Protein AF-A0A9D9U1Z5-F1 (afdb_monomer)

Foldseek 3Di:
DDDDDDDDDDDPAWDWDKDFAADPVGGRQWIKIWTDGDQQKIKIWTAGLPPQAQVQLVRDPRSAHTKIWMFGDDPPDTFKIWIKHFDFPVVVVCVVPVPHPCPVVCVVQCVVFPWAFDDPVLVVNLVVCVVPDPDPSSPSVRSVRGGTITTDDMDGPPPPPPPPPPDPDDD

pLDDT: mean 71.83, std 17.92, range [25.33, 91.88]

Structure (mmCIF, N/CA/C/O backbone):
data_AF-A0A9D9U1Z5-F1
#
_entry.id   AF-A0A9D9U1Z5-F1
#
loop_
_atom_site.group_PDB
_atom_site.id
_atom_site.type_symbol
_atom_site.label_atom_id
_atom_site.label_alt_id
_atom_site.label_comp_id
_atom_site.label_asym_id
_atom_site.label_entity_id
_atom_site.label_seq_id
_atom_site.pdbx_PDB_ins_code
_atom_site.Cartn_x
_atom_site.Cartn_y
_atom_site.Cartn_z
_atom_site.occupancy
_atom_site.B_iso_or_equiv
_atom_site.auth_seq_id
_atom_site.auth_comp_id
_atom_site.auth_asym_id
_atom_site.auth_atom_id
_atom_site.pdbx_PDB_model_num
ATOM 1 N N . MET A 1 1 ? 4.363 21.600 21.032 1.00 29.45 1 MET A N 1
ATOM 2 C CA . MET A 1 1 ? 4.420 21.277 19.588 1.00 29.45 1 MET A CA 1
ATOM 3 C C . MET A 1 1 ? 3.161 21.831 18.944 1.00 29.45 1 MET A C 1
ATOM 5 O O . MET A 1 1 ? 2.083 21.561 19.455 1.00 29.45 1 MET A O 1
ATOM 9 N N . ASN A 1 2 ? 3.307 22.670 17.915 1.00 25.33 2 ASN A N 1
ATOM 10 C CA . ASN A 1 2 ? 2.216 23.447 17.317 1.00 25.33 2 ASN A CA 1
ATOM 11 C C . ASN A 1 2 ? 1.583 22.677 16.152 1.00 25.33 2 ASN A C 1
ATOM 13 O O . ASN A 1 2 ? 2.286 22.266 15.231 1.00 25.33 2 ASN A O 1
ATOM 17 N N . TYR A 1 3 ? 0.266 22.487 16.203 1.00 25.64 3 TYR A N 1
ATOM 18 C CA . TYR A 1 3 ? -0.505 21.760 15.195 1.00 25.64 3 TYR A CA 1
ATOM 19 C C . TYR A 1 3 ? -0.909 22.696 14.050 1.00 25.64 3 TYR A C 1
ATOM 21 O O . TYR A 1 3 ? -1.386 23.804 14.291 1.00 25.64 3 TYR A O 1
ATOM 29 N N . THR A 1 4 ? -0.716 22.262 12.803 1.00 28.77 4 THR A N 1
ATOM 30 C CA . THR A 1 4 ? -1.079 23.028 11.600 1.00 28.77 4 THR A CA 1
ATOM 31 C C . THR A 1 4 ? -2.462 22.615 11.087 1.00 28.77 4 THR A C 1
ATOM 33 O O . THR A 1 4 ? -2.799 21.434 11.023 1.00 28.77 4 THR A O 1
ATOM 36 N N . THR A 1 5 ? -3.266 23.618 10.746 1.00 33.38 5 THR A N 1
ATOM 37 C CA . THR A 1 5 ? -4.706 23.570 10.464 1.00 33.38 5 THR A CA 1
ATOM 38 C C . THR A 1 5 ? -5.075 22.707 9.252 1.00 33.38 5 THR A C 1
ATOM 40 O O . THR A 1 5 ? -4.607 22.948 8.140 1.00 33.38 5 THR A O 1
ATOM 43 N N . THR A 1 6 ? -5.988 21.748 9.433 1.00 35.34 6 THR A N 1
ATOM 44 C CA . THR A 1 6 ? -6.604 20.973 8.341 1.00 35.34 6 THR A CA 1
ATOM 45 C C . THR A 1 6 ? -7.893 21.661 7.877 1.00 35.34 6 THR A C 1
ATOM 47 O O . THR A 1 6 ? -8.809 21.853 8.675 1.00 35.34 6 THR A O 1
ATOM 50 N N . ARG A 1 7 ? -8.004 22.024 6.589 1.00 35.75 7 ARG A N 1
ATOM 51 C CA . ARG A 1 7 ? -9.293 22.420 5.989 1.00 35.75 7 ARG A CA 1
ATOM 52 C C . ARG A 1 7 ? -10.152 21.166 5.820 1.00 35.75 7 ARG A C 1
ATOM 54 O O . ARG A 1 7 ? -9.807 20.292 5.035 1.00 35.75 7 ARG A O 1
ATOM 61 N N . VAL A 1 8 ? -11.252 21.088 6.567 1.00 33.47 8 VAL A N 1
ATOM 62 C CA . VAL A 1 8 ? -12.249 20.014 6.466 1.00 33.47 8 VAL A CA 1
ATOM 63 C C . VAL A 1 8 ? -13.421 20.531 5.635 1.00 33.47 8 VAL A C 1
ATOM 65 O O . VAL A 1 8 ? -14.210 21.344 6.110 1.00 33.47 8 VAL A O 1
ATOM 68 N N . THR A 1 9 ? -13.536 20.079 4.390 1.00 32.88 9 THR A N 1
ATOM 69 C CA . THR A 1 9 ? -14.766 20.213 3.599 1.00 32.88 9 THR A CA 1
ATOM 70 C C . THR A 1 9 ? -15.699 19.062 3.963 1.00 32.88 9 THR A C 1
ATOM 72 O O . THR A 1 9 ? -15.341 17.899 3.794 1.00 32.88 9 THR A O 1
ATOM 75 N N . LYS A 1 10 ? -16.871 19.390 4.520 1.00 37.53 10 LYS A N 1
ATOM 76 C CA . LYS A 1 10 ? -17.914 18.430 4.898 1.00 37.53 10 LYS A CA 1
ATOM 77 C C . LYS A 1 10 ? -18.653 17.915 3.660 1.00 37.53 10 LYS A C 1
ATOM 79 O O . LYS A 1 10 ? -19.442 18.644 3.070 1.00 37.53 10 LYS A O 1
ATOM 84 N N . THR A 1 11 ? -18.462 16.638 3.371 1.00 37.84 11 THR A N 1
ATOM 85 C CA . THR A 1 11 ? -19.492 15.721 2.869 1.00 37.84 11 THR A CA 1
ATOM 86 C C . THR A 1 11 ? -19.390 14.483 3.746 1.00 37.84 11 THR A C 1
ATOM 88 O O . THR A 1 11 ? -18.278 14.042 4.037 1.00 37.84 11 THR A O 1
ATOM 91 N N . ASP A 1 12 ? -20.515 13.992 4.257 1.00 47.84 12 ASP A N 1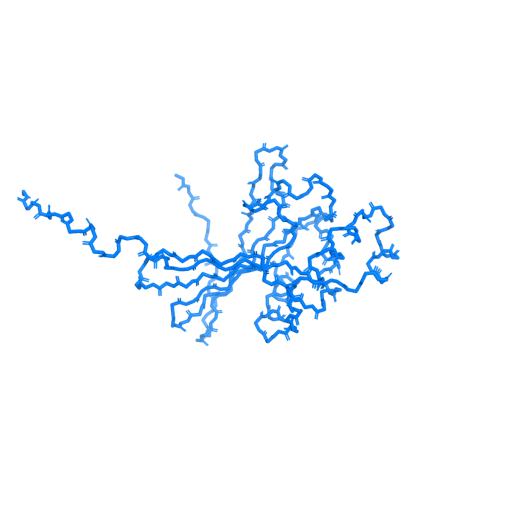
ATOM 92 C CA . ASP A 1 12 ? -20.523 12.791 5.087 1.00 47.84 12 ASP A CA 1
ATOM 93 C C . ASP A 1 12 ? -19.870 11.620 4.336 1.00 47.84 12 ASP A C 1
ATOM 95 O O . ASP A 1 12 ? -20.186 11.383 3.172 1.00 47.84 12 ASP A O 1
ATOM 99 N N . LEU A 1 13 ? -19.007 10.894 5.061 1.00 47.91 13 LEU A N 1
ATOM 100 C CA . LEU A 1 13 ? -18.233 9.698 4.690 1.00 47.91 13 LEU A CA 1
ATOM 101 C C . LEU A 1 13 ? -16.857 9.970 4.047 1.00 47.91 13 LEU A C 1
ATOM 103 O O . LEU A 1 13 ? -16.744 10.499 2.951 1.00 47.91 13 LEU A O 1
ATOM 107 N N . GLU A 1 14 ? -15.819 9.509 4.761 1.00 61.22 14 GLU A N 1
ATOM 108 C CA . GLU A 1 14 ? -14.399 9.423 4.373 1.00 61.22 14 GLU A CA 1
ATOM 109 C C . GLU A 1 14 ? -13.591 10.724 4.524 1.00 61.22 14 GLU A C 1
ATOM 111 O O . GLU A 1 14 ? -13.342 11.480 3.585 1.00 61.22 14 GLU A O 1
ATOM 116 N N . LYS A 1 15 ? -13.104 10.972 5.750 1.00 70.81 15 LYS A N 1
ATOM 117 C CA . LYS A 1 15 ? -12.094 12.011 5.979 1.00 70.81 15 LYS A CA 1
ATOM 118 C C . LYS A 1 15 ? -10.767 11.523 5.405 1.00 70.81 15 LYS A C 1
ATOM 120 O O . LYS A 1 15 ? -10.130 10.635 5.970 1.00 70.81 15 LYS A O 1
ATOM 125 N N . ILE A 1 16 ? -10.359 12.125 4.293 1.00 76.81 16 ILE A N 1
ATOM 126 C CA . ILE A 1 16 ? -9.039 11.912 3.709 1.00 76.81 16 ILE A CA 1
ATOM 127 C C . ILE A 1 16 ? -8.045 12.889 4.345 1.00 76.81 16 ILE A C 1
ATOM 129 O O . ILE A 1 16 ? -8.279 14.099 4.357 1.00 76.81 16 ILE A O 1
ATOM 133 N N . SER A 1 17 ? -6.918 12.390 4.852 1.00 82.12 17 SER A N 1
ATOM 134 C CA . SER A 1 17 ? -5.810 13.236 5.310 1.00 82.12 17 SER A CA 1
ATOM 135 C C . SER A 1 17 ? -4.479 12.810 4.698 1.00 82.12 17 SER A C 1
ATOM 137 O O . SER A 1 17 ? -4.226 11.621 4.518 1.00 82.12 17 SER A O 1
ATOM 139 N N . ILE A 1 18 ? -3.633 13.791 4.368 1.00 80.38 18 ILE A N 1
ATOM 140 C CA . ILE A 1 18 ? -2.238 13.566 3.974 1.00 80.38 18 ILE A CA 1
ATOM 141 C C . ILE A 1 18 ? -1.340 13.979 5.127 1.00 80.38 18 ILE A C 1
ATOM 143 O O . ILE A 1 18 ? -1.457 15.083 5.658 1.00 80.38 18 ILE A O 1
ATOM 147 N N . GLN A 1 19 ? -0.434 13.084 5.495 1.00 82.38 19 GLN A N 1
ATOM 148 C CA . GLN A 1 19 ? 0.538 13.282 6.556 1.00 82.38 19 GLN A CA 1
ATOM 149 C C . GLN A 1 19 ? 1.929 12.997 6.001 1.00 82.38 19 GLN A C 1
ATOM 151 O O . GLN A 1 19 ? 2.169 11.935 5.436 1.00 82.38 19 GLN A O 1
ATOM 156 N N . ASN A 1 20 ? 2.868 13.919 6.180 1.00 77.56 20 ASN A N 1
ATOM 157 C CA . ASN A 1 20 ? 4.268 13.622 5.901 1.00 77.56 20 ASN A CA 1
ATOM 158 C C . ASN A 1 20 ? 4.800 12.686 6.985 1.00 77.56 20 ASN A C 1
ATOM 160 O O . ASN A 1 20 ? 4.584 12.942 8.171 1.00 77.56 20 ASN A O 1
ATOM 164 N N . PHE A 1 21 ? 5.541 11.652 6.594 1.00 76.19 21 PHE A N 1
ATOM 165 C CA . PHE A 1 21 ? 6.350 10.900 7.547 1.00 76.19 21 PHE A CA 1
ATOM 166 C C . PHE A 1 21 ? 7.835 11.190 7.335 1.00 76.19 21 PHE A C 1
ATOM 168 O O . PHE A 1 21 ? 8.301 11.515 6.234 1.00 76.19 21 PHE A O 1
ATOM 175 N N . TYR A 1 22 ? 8.565 11.143 8.444 1.00 68.69 22 TYR A N 1
ATOM 176 C CA . TYR A 1 22 ? 9.950 11.574 8.534 1.00 68.69 22 TYR A CA 1
ATOM 177 C C . TYR A 1 22 ? 10.810 10.405 8.992 1.00 68.69 22 TYR A C 1
ATOM 179 O O . TYR A 1 22 ? 10.443 9.687 9.918 1.00 68.69 22 TYR A O 1
ATOM 187 N N . SER A 1 23 ? 11.960 10.243 8.346 1.00 62.31 23 SER A N 1
ATOM 188 C CA . SER A 1 23 ? 13.001 9.324 8.784 1.00 62.31 23 SER A CA 1
ATOM 189 C C . SER A 1 23 ? 14.163 10.149 9.340 1.00 62.31 23 SER A C 1
ATOM 191 O O . SER A 1 23 ? 14.542 11.149 8.717 1.00 62.31 23 SER A O 1
ATOM 193 N N . PRO A 1 24 ? 14.766 9.742 10.473 1.00 56.75 24 PRO A N 1
ATOM 194 C CA . PRO A 1 24 ? 15.924 10.425 11.047 1.00 56.75 24 PRO A CA 1
ATOM 195 C C . PRO A 1 24 ? 17.091 10.592 10.064 1.00 56.75 24 PRO A C 1
ATOM 197 O O . PRO A 1 24 ? 17.863 11.534 10.189 1.00 56.75 24 PRO A O 1
ATOM 200 N N . CYS A 1 25 ? 17.211 9.701 9.072 1.00 57.12 25 CYS A N 1
ATOM 201 C CA . CYS A 1 25 ? 18.346 9.662 8.149 1.00 57.12 25 CYS A CA 1
ATOM 202 C C . CYS A 1 25 ? 18.322 10.729 7.053 1.00 57.12 25 CYS A C 1
ATOM 204 O O . CYS A 1 25 ? 19.334 11.016 6.421 1.00 57.12 25 CYS A O 1
ATOM 206 N N . CYS A 1 26 ? 17.134 11.235 6.748 1.00 61.72 26 CYS A N 1
ATOM 207 C CA . CYS A 1 26 ? 16.840 11.719 5.404 1.00 61.72 26 CYS A CA 1
ATOM 208 C C . CYS A 1 26 ? 15.674 12.724 5.381 1.00 61.72 26 CYS A C 1
ATOM 210 O O . CYS A 1 26 ? 15.254 13.161 4.310 1.00 61.72 26 CYS A O 1
ATOM 212 N N . GLY A 1 27 ? 15.157 13.116 6.553 1.00 68.75 27 GLY A N 1
ATOM 213 C CA . GLY A 1 27 ? 14.077 14.088 6.682 1.00 68.75 27 GLY A CA 1
ATOM 214 C C . GLY A 1 27 ? 12.740 13.538 6.184 1.00 68.75 27 GLY A C 1
ATOM 215 O O . GLY A 1 27 ? 12.389 12.387 6.451 1.00 68.75 27 GLY A O 1
ATOM 216 N N . SER A 1 28 ? 11.959 14.367 5.487 1.00 70.88 28 SER A N 1
ATOM 217 C CA . SER A 1 28 ? 10.662 13.952 4.936 1.00 70.88 28 SER A CA 1
ATOM 218 C C . SER A 1 28 ? 10.865 12.934 3.812 1.00 70.88 28 SER A C 1
ATOM 220 O O . SER A 1 28 ? 11.178 13.297 2.675 1.00 70.88 28 SER A O 1
ATOM 222 N N . CYS A 1 29 ? 10.656 11.661 4.128 1.00 73.38 29 CYS A N 1
ATOM 223 C CA . CYS A 1 29 ? 10.948 10.532 3.245 1.00 73.38 29 CYS A CA 1
ATOM 224 C C . CYS A 1 29 ? 9.719 10.041 2.473 1.00 73.38 29 CYS A C 1
ATOM 226 O O . CYS A 1 29 ? 9.868 9.364 1.460 1.00 73.38 29 CYS A O 1
ATOM 228 N N . GLY A 1 30 ? 8.515 10.441 2.878 1.00 80.00 30 GLY A N 1
ATOM 229 C CA . GLY A 1 30 ? 7.303 10.035 2.188 1.00 80.00 30 GLY A CA 1
ATOM 230 C C . GLY A 1 30 ? 6.044 10.724 2.687 1.00 80.00 30 GLY A C 1
ATOM 231 O O . GLY A 1 30 ? 6.086 11.615 3.540 1.00 80.00 30 GLY A O 1
ATOM 232 N N . GLU A 1 31 ? 4.925 10.288 2.128 1.00 83.75 31 GLU A N 1
ATOM 233 C CA . GLU A 1 31 ? 3.585 10.767 2.439 1.00 83.75 31 GLU A CA 1
ATOM 234 C C . GLU A 1 31 ? 2.702 9.587 2.836 1.00 83.75 31 GLU A C 1
ATOM 236 O O . GLU A 1 31 ? 2.819 8.485 2.316 1.00 83.75 31 GLU A O 1
ATOM 241 N N . ARG A 1 32 ? 1.798 9.809 3.776 1.00 86.06 32 ARG A N 1
ATOM 242 C CA . ARG A 1 32 ? 0.784 8.856 4.200 1.00 86.06 32 ARG A CA 1
ATOM 243 C C . ARG A 1 32 ? -0.568 9.459 3.871 1.00 86.06 32 ARG A C 1
ATOM 245 O O . ARG A 1 32 ? -0.927 10.488 4.438 1.00 86.06 32 ARG A O 1
ATOM 252 N N . ILE A 1 33 ? -1.306 8.816 2.976 1.00 86.94 33 ILE A N 1
ATOM 253 C CA . ILE A 1 33 ? -2.711 9.127 2.715 1.00 86.94 33 ILE A CA 1
ATOM 254 C C . ILE A 1 33 ? -3.562 8.221 3.604 1.00 86.94 33 ILE A C 1
ATOM 256 O O . ILE A 1 33 ? -3.327 7.015 3.675 1.00 86.94 33 ILE A O 1
ATOM 260 N N . VAL A 1 34 ? -4.504 8.805 4.332 1.00 88.38 34 VAL A N 1
ATOM 261 C CA . VAL A 1 34 ? -5.334 8.127 5.331 1.00 88.38 34 VAL A CA 1
ATOM 262 C C . VAL A 1 34 ? -6.794 8.361 4.997 1.00 88.38 34 VAL A C 1
ATOM 264 O O . VAL A 1 34 ? -7.164 9.499 4.725 1.00 88.38 34 VAL A O 1
ATOM 267 N N . ILE A 1 35 ? -7.603 7.308 5.062 1.00 86.69 35 ILE A N 1
ATOM 268 C CA . ILE A 1 35 ? -9.062 7.357 5.035 1.00 86.69 35 ILE A CA 1
ATOM 269 C C . ILE A 1 35 ? -9.577 6.825 6.368 1.00 86.69 35 ILE A C 1
ATOM 271 O O . ILE A 1 35 ? -9.401 5.645 6.691 1.00 86.69 35 ILE A O 1
ATOM 275 N N . ASP A 1 36 ? -10.244 7.699 7.115 1.00 80.88 36 ASP A N 1
ATOM 276 C CA . ASP A 1 36 ? -10.988 7.318 8.311 1.00 80.88 36 ASP A CA 1
ATOM 277 C C . ASP A 1 36 ? -12.377 6.815 7.899 1.00 80.88 36 ASP A C 1
ATOM 279 O O . ASP A 1 36 ? -13.183 7.584 7.362 1.00 80.88 36 ASP A O 1
ATOM 283 N N . GLN A 1 37 ? -12.683 5.539 8.158 1.00 73.94 37 GLN A N 1
ATOM 284 C CA . GLN A 1 37 ? -14.038 5.016 7.998 1.00 73.94 37 GLN A CA 1
ATOM 285 C C . GLN A 1 37 ? -14.775 4.958 9.340 1.00 73.94 37 GLN A C 1
ATOM 287 O O . GLN A 1 37 ? -14.260 4.520 10.372 1.00 73.94 37 GLN A O 1
ATOM 292 N N . LEU A 1 38 ? -16.048 5.353 9.305 1.00 61.91 38 LEU A N 1
ATOM 293 C CA . LEU A 1 38 ? -17.004 5.056 10.368 1.00 61.91 38 LEU A CA 1
ATOM 294 C C . LEU A 1 38 ? -17.192 3.528 10.412 1.00 61.91 38 LEU A C 1
ATOM 296 O O . LEU A 1 38 ? -17.352 2.924 9.354 1.00 61.91 38 LEU A O 1
ATOM 300 N N . LYS A 1 39 ? -17.194 2.932 11.618 1.00 70.38 39 LYS A N 1
ATOM 301 C CA . LYS A 1 39 ? -17.098 1.480 11.957 1.00 70.38 39 LYS A CA 1
ATOM 302 C C . LYS A 1 39 ? -15.719 1.000 12.448 1.00 70.38 39 LYS A C 1
ATOM 304 O O . LYS A 1 39 ? -15.430 -0.191 12.391 1.00 70.38 39 LYS A O 1
ATOM 309 N N . GLY A 1 40 ? -14.885 1.900 12.971 1.00 82.19 40 GLY A N 1
ATOM 310 C CA . GLY A 1 40 ? -13.670 1.507 13.694 1.00 82.19 40 GLY A CA 1
ATOM 311 C C . GLY A 1 40 ? -12.574 0.940 12.793 1.00 82.19 40 GLY A C 1
ATOM 312 O O . GLY A 1 40 ? -11.792 0.110 13.240 1.00 82.19 40 GLY A O 1
ATOM 313 N N . LYS A 1 41 ? -12.509 1.356 11.524 1.00 87.25 41 LYS A N 1
ATOM 314 C CA . LYS A 1 41 ? -11.398 1.014 10.630 1.00 87.25 41 LYS A CA 1
ATOM 315 C C . LYS A 1 41 ? -10.786 2.269 10.032 1.00 87.25 41 LYS A C 1
ATOM 317 O O . LYS A 1 41 ? -11.495 3.187 9.632 1.00 87.25 41 LYS A O 1
ATOM 322 N N . GLN A 1 42 ? -9.467 2.274 9.932 1.00 90.50 42 GLN A N 1
ATOM 323 C CA . GLN A 1 42 ? -8.702 3.298 9.236 1.00 90.50 42 GLN A CA 1
ATOM 324 C C . GLN A 1 42 ? -7.831 2.610 8.192 1.00 90.50 42 GLN A C 1
ATOM 326 O O . GLN A 1 42 ? -7.102 1.663 8.498 1.00 90.50 42 GLN A O 1
ATOM 331 N N . TYR A 1 43 ? -7.891 3.111 6.967 1.00 91.38 43 TYR A N 1
ATOM 332 C CA . TYR A 1 43 ? -7.081 2.634 5.857 1.00 91.38 43 TYR A CA 1
ATOM 333 C C . TYR A 1 43 ? -6.027 3.681 5.551 1.00 91.38 43 TYR A C 1
ATOM 335 O O . TYR A 1 43 ? -6.308 4.877 5.550 1.00 91.38 43 TYR A O 1
ATOM 343 N N . SER A 1 44 ? -4.800 3.255 5.289 1.00 90.88 44 SER A N 1
ATOM 344 C CA . SER A 1 44 ? -3.761 4.178 4.862 1.00 90.88 44 SER A CA 1
ATOM 345 C C . SER A 1 44 ? -2.830 3.562 3.839 1.00 90.88 44 SER A C 1
ATOM 347 O O . SER A 1 44 ? -2.536 2.372 3.894 1.00 90.88 44 SER A O 1
ATOM 349 N N . LEU A 1 45 ? -2.354 4.395 2.922 1.00 90.12 45 LEU A N 1
ATOM 350 C CA . LEU A 1 45 ? -1.285 4.064 1.995 1.00 90.12 45 LEU A CA 1
ATOM 351 C C . LEU A 1 45 ? -0.089 4.946 2.361 1.00 90.12 45 LEU A C 1
ATOM 353 O O . LEU A 1 45 ? -0.146 6.173 2.269 1.00 90.12 45 LEU A O 1
ATOM 357 N N . LEU A 1 46 ? 0.969 4.314 2.859 1.00 86.50 46 LEU A N 1
ATOM 358 C CA . LEU A 1 46 ? 2.254 4.951 3.100 1.00 86.50 46 LEU A CA 1
ATOM 359 C C . LEU A 1 46 ? 3.042 4.876 1.801 1.00 86.50 46 LEU A C 1
ATOM 361 O O . LEU A 1 46 ? 3.250 3.794 1.263 1.00 86.50 46 LEU A O 1
ATOM 365 N N . ILE A 1 47 ? 3.466 6.026 1.307 1.00 83.12 47 ILE A N 1
ATOM 366 C CA . ILE A 1 47 ? 4.092 6.213 0.007 1.00 83.12 47 ILE A CA 1
ATOM 367 C C . ILE A 1 47 ? 5.486 6.743 0.256 1.00 83.12 47 ILE A C 1
ATOM 369 O O . ILE A 1 47 ? 5.659 7.806 0.854 1.00 83.12 47 ILE A O 1
ATOM 373 N N . ASN A 1 48 ? 6.486 6.011 -0.212 1.00 78.19 48 ASN A N 1
ATOM 374 C CA . ASN A 1 48 ? 7.849 6.507 -0.178 1.00 78.19 48 ASN A CA 1
ATOM 375 C C . ASN A 1 48 ? 8.081 7.456 -1.360 1.00 78.19 48 ASN A C 1
ATOM 377 O O . ASN A 1 48 ? 7.738 7.133 -2.497 1.00 78.19 48 ASN A O 1
ATOM 381 N N . CYS A 1 49 ? 8.651 8.633 -1.095 1.00 72.50 49 CYS A N 1
ATOM 382 C CA . CYS A 1 49 ? 8.949 9.599 -2.152 1.00 72.50 49 CYS A CA 1
ATOM 383 C C . CYS A 1 49 ? 10.200 9.256 -2.949 1.00 72.50 49 CYS A C 1
ATOM 385 O O . CYS A 1 49 ? 10.350 9.730 -4.076 1.00 72.50 49 CYS A O 1
ATOM 387 N N . LYS A 1 50 ? 11.083 8.429 -2.386 1.00 69.06 50 LYS A N 1
ATOM 388 C CA . LYS A 1 50 ? 12.114 7.765 -3.169 1.00 69.06 50 LYS A CA 1
ATOM 389 C C . LYS A 1 50 ? 11.501 6.510 -3.754 1.00 69.06 50 LYS A C 1
ATOM 391 O O . LYS A 1 50 ? 10.852 5.736 -3.050 1.00 69.06 50 LYS A O 1
ATOM 396 N N . VAL A 1 51 ? 11.697 6.345 -5.055 1.00 62.53 51 VAL A N 1
ATOM 397 C CA . VAL A 1 51 ? 11.292 5.148 -5.773 1.00 62.53 51 VAL A CA 1
ATOM 398 C C . VAL A 1 51 ? 12.007 3.975 -5.126 1.00 62.53 51 VAL A C 1
ATOM 400 O O . VAL A 1 51 ? 13.198 3.822 -5.335 1.00 62.53 51 VAL A O 1
ATOM 403 N N . GLU A 1 52 ? 11.273 3.226 -4.307 1.00 64.88 52 GLU A N 1
ATOM 404 C CA . GLU A 1 52 ? 11.420 1.804 -4.029 1.00 64.88 52 GLU A CA 1
ATOM 405 C C . GLU A 1 52 ? 12.835 1.210 -4.314 1.00 64.88 52 GLU A C 1
ATOM 407 O O . GLU A 1 52 ? 12.966 0.225 -5.033 1.00 64.88 52 GLU A O 1
ATOM 412 N N . ASP A 1 53 ? 13.893 1.774 -3.729 1.00 62.75 53 ASP A N 1
ATOM 413 C CA . ASP A 1 53 ? 15.272 1.267 -3.735 1.00 62.75 53 ASP A CA 1
ATOM 414 C C . ASP A 1 53 ? 15.608 0.629 -2.373 1.00 62.75 53 ASP A C 1
ATOM 416 O O . ASP A 1 53 ? 14.803 0.689 -1.436 1.00 62.75 53 ASP A O 1
ATOM 420 N N . GLU A 1 54 ? 16.768 -0.019 -2.246 1.00 61.81 54 GLU A N 1
ATOM 421 C CA . GLU A 1 54 ? 17.171 -0.709 -1.011 1.00 61.81 54 GLU A CA 1
ATOM 422 C C . GLU A 1 54 ? 17.163 0.230 0.209 1.00 61.81 54 GLU A C 1
ATOM 424 O O . GLU A 1 54 ? 16.650 -0.126 1.271 1.00 61.81 54 GLU A O 1
ATOM 429 N N . TYR A 1 55 ? 17.619 1.471 0.042 1.00 63.34 55 TYR A N 1
ATOM 430 C CA . TYR A 1 55 ? 17.675 2.471 1.111 1.00 63.34 55 TYR A CA 1
ATOM 431 C C . TYR A 1 55 ? 16.297 3.028 1.487 1.00 63.34 55 TYR A C 1
ATOM 433 O O . TYR A 1 55 ? 16.052 3.373 2.645 1.00 63.34 55 TYR A O 1
ATOM 441 N N . SER A 1 56 ? 15.371 3.096 0.532 1.00 64.19 56 SER A N 1
ATOM 442 C CA . SER A 1 56 ? 14.005 3.573 0.732 1.00 64.19 56 SER A CA 1
ATOM 443 C C . SER A 1 56 ? 13.224 2.653 1.668 1.00 64.19 56 SER A C 1
ATOM 445 O O . SER A 1 56 ? 12.390 3.125 2.442 1.00 64.19 56 SER A O 1
ATOM 447 N N . THR A 1 57 ? 13.531 1.352 1.667 1.00 66.38 57 THR A N 1
ATOM 448 C CA . THR A 1 57 ? 12.863 0.378 2.534 1.00 66.38 57 THR A CA 1
ATOM 449 C C . THR A 1 57 ? 13.001 0.762 4.002 1.00 66.38 57 THR A C 1
ATOM 451 O O . THR A 1 57 ? 12.025 0.716 4.736 1.00 66.38 57 THR A O 1
ATOM 454 N N . LEU A 1 58 ? 14.156 1.291 4.410 1.00 67.81 58 LEU A N 1
ATOM 455 C CA . LEU A 1 58 ? 14.452 1.681 5.790 1.00 67.81 58 LEU A CA 1
ATOM 456 C C . LEU A 1 58 ? 13.572 2.816 6.334 1.00 67.81 58 LEU A C 1
ATOM 458 O O . LEU A 1 58 ? 13.595 3.084 7.532 1.00 67.81 58 LEU A O 1
ATOM 462 N N . CYS A 1 59 ? 12.816 3.496 5.473 1.00 67.38 59 CYS A N 1
ATOM 463 C CA . CYS A 1 59 ? 12.033 4.665 5.850 1.00 67.38 59 CYS A CA 1
ATOM 464 C C . CYS A 1 59 ? 10.624 4.338 6.368 1.00 67.38 59 CYS A C 1
ATOM 466 O O . CYS A 1 59 ? 9.936 5.258 6.807 1.00 67.38 59 CYS A O 1
ATOM 468 N N . THR A 1 60 ? 10.172 3.078 6.329 1.00 66.31 60 THR A N 1
ATOM 469 C CA . THR A 1 60 ? 8.839 2.694 6.831 1.00 66.31 60 THR A CA 1
ATOM 470 C C . THR A 1 60 ? 8.912 1.752 8.040 1.00 66.31 60 THR A C 1
ATOM 472 O O . THR A 1 60 ? 9.911 1.046 8.208 1.00 66.31 60 THR A O 1
ATOM 475 N N . PRO A 1 61 ? 7.855 1.691 8.882 1.00 61.31 61 PRO A N 1
ATOM 476 C CA . PRO A 1 61 ? 7.846 0.905 10.124 1.00 61.31 61 PRO A CA 1
ATOM 477 C C . PRO A 1 61 ? 8.205 -0.581 9.970 1.00 61.31 61 PRO A C 1
ATOM 479 O O . PRO A 1 61 ? 8.732 -1.182 10.898 1.00 61.31 61 PRO A O 1
ATOM 482 N N . MET A 1 62 ? 7.957 -1.166 8.794 1.00 68.88 62 MET A N 1
ATOM 483 C CA . MET A 1 62 ? 8.196 -2.586 8.508 1.00 68.88 62 MET A CA 1
ATOM 484 C C . MET A 1 62 ? 9.394 -2.834 7.588 1.00 68.88 62 MET A C 1
ATOM 486 O O . MET A 1 62 ? 9.577 -3.945 7.097 1.00 68.88 62 MET A O 1
ATOM 490 N N . ARG A 1 63 ? 10.201 -1.803 7.327 1.00 68.88 63 ARG A N 1
ATOM 491 C CA . ARG A 1 63 ? 11.222 -1.820 6.278 1.00 68.88 63 ARG A CA 1
ATOM 492 C C . ARG A 1 63 ? 10.674 -2.251 4.910 1.00 68.88 63 ARG A C 1
ATOM 494 O O . ARG A 1 63 ? 11.328 -2.955 4.147 1.00 68.88 63 ARG A O 1
ATOM 501 N N . LEU A 1 64 ? 9.432 -1.880 4.621 1.00 68.44 64 LEU A N 1
ATOM 502 C CA . LEU A 1 64 ? 8.797 -2.099 3.325 1.00 68.44 64 LEU A CA 1
ATOM 503 C C . LEU A 1 64 ? 8.864 -0.794 2.527 1.00 68.44 64 LEU A C 1
ATOM 505 O O . LEU A 1 64 ? 9.109 0.273 3.084 1.00 68.44 64 LEU A O 1
ATOM 509 N N . GLY A 1 65 ? 8.714 -0.854 1.209 1.00 76.31 65 GLY A N 1
ATOM 510 C CA . GLY A 1 65 ? 8.602 0.372 0.418 1.00 76.31 65 GLY A CA 1
ATOM 511 C C . GLY A 1 65 ? 7.267 1.080 0.669 1.00 76.31 65 GLY A C 1
ATOM 512 O O . GLY A 1 65 ? 6.812 1.224 1.802 1.00 76.31 65 GLY A O 1
ATOM 513 N N . THR A 1 66 ? 6.607 1.491 -0.405 1.00 83.00 66 THR A N 1
ATOM 514 C CA . THR A 1 66 ? 5.190 1.845 -0.349 1.00 83.00 66 THR A CA 1
ATOM 515 C C . THR A 1 66 ? 4.410 0.672 0.263 1.00 83.00 66 THR A C 1
ATOM 517 O O . THR A 1 66 ? 4.674 -0.485 -0.054 1.00 83.00 66 THR A O 1
ATOM 520 N N . GLN A 1 67 ? 3.477 0.942 1.178 1.00 86.44 67 GLN A N 1
ATOM 521 C CA . GLN A 1 67 ? 2.709 -0.092 1.880 1.00 86.44 67 GLN A CA 1
ATOM 522 C C . GLN A 1 67 ? 1.281 0.363 2.180 1.00 86.44 67 GLN A C 1
ATOM 524 O O . GLN A 1 67 ? 1.041 1.530 2.494 1.00 86.44 67 GLN A O 1
ATOM 529 N N . LYS A 1 68 ? 0.337 -0.579 2.147 1.00 91.06 68 LYS A N 1
ATOM 530 C CA . LYS A 1 68 ? -1.025 -0.380 2.659 1.00 91.06 68 LYS A CA 1
ATOM 531 C C . LYS A 1 68 ? -1.081 -0.871 4.104 1.00 91.06 68 LYS A C 1
ATOM 533 O O . LYS A 1 68 ? -0.606 -1.960 4.418 1.00 91.06 68 LYS A O 1
ATOM 538 N N . LEU A 1 69 ? -1.670 -0.066 4.978 1.00 91.19 69 LEU A N 1
ATOM 539 C CA . LEU A 1 69 ? -1.875 -0.357 6.391 1.00 91.19 69 LEU A CA 1
ATOM 540 C C . LEU A 1 69 ? -3.357 -0.204 6.725 1.00 91.19 69 LEU A C 1
ATOM 542 O O . LEU A 1 69 ? -3.947 0.848 6.470 1.00 91.19 69 LEU A O 1
ATOM 546 N N . VAL A 1 70 ? -3.932 -1.243 7.323 1.00 91.88 70 VAL A N 1
ATOM 547 C CA . VAL A 1 70 ? -5.300 -1.254 7.843 1.00 91.88 70 VAL A CA 1
ATOM 548 C C . VAL A 1 70 ? -5.240 -1.372 9.357 1.00 91.88 70 VAL A C 1
ATOM 550 O O . VAL A 1 70 ? -4.672 -2.328 9.884 1.00 91.88 70 VAL A O 1
ATOM 553 N N . LEU A 1 71 ? -5.830 -0.398 10.040 1.00 90.31 71 LEU A N 1
ATOM 554 C CA . LEU A 1 71 ? -5.941 -0.360 11.491 1.00 90.31 71 LEU A CA 1
ATOM 555 C C . LEU A 1 71 ? -7.398 -0.597 11.874 1.00 90.31 71 LEU A C 1
ATOM 557 O O . LEU A 1 71 ? -8.289 0.107 11.398 1.00 90.31 71 LEU A O 1
ATOM 561 N N . GLU A 1 72 ? -7.633 -1.594 12.719 1.00 91.06 72 GLU A N 1
ATOM 562 C CA . GLU A 1 72 ? -8.942 -1.880 13.301 1.00 91.06 72 GLU A CA 1
ATOM 563 C C . GLU A 1 72 ? -8.950 -1.420 14.759 1.00 91.06 72 GLU A C 1
ATOM 565 O O . GLU A 1 72 ? -8.007 -1.679 15.510 1.00 91.06 72 GLU A O 1
ATOM 570 N N . TYR A 1 73 ? -10.020 -0.737 15.149 1.00 86.19 73 TYR A N 1
ATOM 571 C CA . TYR A 1 73 ? -10.187 -0.081 16.435 1.00 86.19 73 TYR A CA 1
ATOM 572 C C . TYR A 1 73 ? -11.381 -0.648 17.188 1.00 86.19 73 TYR A C 1
ATOM 574 O O . TYR A 1 73 ? -12.451 -0.883 16.625 1.00 86.19 73 TYR A O 1
ATOM 582 N N . GLU A 1 74 ? -11.215 -0.743 18.500 1.00 84.69 74 GLU A N 1
ATOM 583 C CA . GLU A 1 74 ? -12.304 -0.845 19.455 1.00 84.69 74 GLU A CA 1
ATOM 584 C C . GLU A 1 74 ? -12.276 0.408 20.334 1.00 84.69 74 GLU A C 1
ATOM 586 O O . GLU A 1 74 ? -11.339 0.630 21.106 1.00 84.69 74 GLU A O 1
ATOM 591 N N . ARG A 1 75 ? -13.300 1.260 20.199 1.00 80.56 75 ARG A N 1
ATOM 592 C CA . ARG A 1 75 ? -13.302 2.620 20.767 1.00 80.56 75 ARG A CA 1
ATOM 593 C C . ARG A 1 75 ? -12.080 3.402 20.260 1.00 80.56 75 ARG A C 1
ATOM 595 O O . ARG A 1 75 ? -11.944 3.589 19.058 1.00 80.56 75 ARG A O 1
ATOM 602 N N . GLU A 1 76 ? -11.198 3.831 21.159 1.00 78.31 76 GLU A N 1
ATOM 603 C CA . GLU A 1 76 ? -9.972 4.577 20.847 1.00 78.31 76 GLU A CA 1
ATOM 604 C C . GLU A 1 76 ? -8.719 3.683 20.812 1.00 78.31 76 GLU A C 1
ATOM 606 O O . GLU A 1 76 ? -7.621 4.165 20.542 1.00 78.31 76 GLU A O 1
ATOM 611 N N . LYS A 1 77 ? -8.856 2.376 21.079 1.00 81.69 77 LYS A N 1
ATOM 612 C CA . LYS A 1 77 ? -7.731 1.437 21.108 1.00 81.69 77 LYS A CA 1
ATOM 613 C C . LYS A 1 77 ? -7.621 0.694 19.775 1.00 81.69 77 LYS A C 1
ATOM 615 O O . LYS A 1 77 ? -8.600 0.120 19.307 1.00 81.69 77 LYS A O 1
ATOM 620 N N . ILE A 1 78 ? -6.419 0.650 19.201 1.00 85.62 78 ILE A N 1
ATOM 621 C CA . ILE A 1 78 ? -6.098 -0.228 18.066 1.00 85.62 78 ILE A CA 1
ATOM 622 C C . ILE A 1 78 ? -6.083 -1.678 18.565 1.00 85.62 78 ILE A C 1
ATOM 624 O O . ILE A 1 78 ? -5.392 -1.996 19.530 1.00 85.62 78 ILE A O 1
ATOM 628 N N . ILE A 1 79 ? -6.857 -2.552 17.923 1.00 89.69 79 ILE A N 1
ATOM 629 C CA . ILE A 1 79 ? -6.943 -3.985 18.248 1.00 89.69 79 ILE A CA 1
ATOM 630 C C . ILE A 1 79 ? -6.279 -4.869 17.191 1.00 89.69 79 ILE A C 1
ATOM 632 O O . ILE A 1 79 ? -5.914 -6.012 17.475 1.00 89.69 79 ILE A O 1
ATOM 636 N N . SER A 1 80 ? -6.110 -4.361 15.969 1.00 90.88 80 SER A N 1
ATOM 637 C CA . SER A 1 80 ? -5.379 -5.064 14.923 1.00 90.88 80 SER A CA 1
ATOM 638 C C . SER A 1 80 ? -4.702 -4.103 13.962 1.00 90.88 80 SER A C 1
ATOM 640 O O . SER A 1 80 ? -5.290 -3.107 13.540 1.00 90.88 80 SER A O 1
ATOM 642 N N . GLU A 1 81 ? -3.486 -4.468 13.566 1.00 90.31 81 GLU A N 1
ATOM 643 C CA . GLU A 1 81 ? -2.727 -3.809 12.514 1.00 90.31 81 GLU A CA 1
ATOM 644 C C . GLU A 1 81 ? -2.438 -4.810 11.405 1.00 90.31 81 GLU A C 1
ATOM 646 O O . GLU A 1 81 ? -1.885 -5.885 11.641 1.00 90.31 81 GLU A O 1
ATOM 651 N N . THR A 1 82 ? -2.837 -4.478 10.184 1.00 91.00 82 THR A N 1
ATOM 652 C CA . THR A 1 82 ? -2.647 -5.356 9.030 1.00 91.00 82 THR A CA 1
ATOM 653 C C . THR A 1 82 ? -1.859 -4.636 7.947 1.00 91.00 82 THR A C 1
ATOM 655 O O . THR A 1 82 ? -2.284 -3.592 7.453 1.00 91.00 82 THR A O 1
ATOM 658 N N . TYR A 1 83 ? -0.723 -5.217 7.572 1.00 89.56 83 TYR A N 1
ATOM 659 C CA . TYR A 1 83 ? 0.251 -4.653 6.646 1.00 89.56 83 TYR A CA 1
ATOM 660 C C . TYR A 1 83 ? 0.233 -5.401 5.320 1.00 89.56 83 TYR A C 1
ATOM 662 O O . TYR A 1 83 ? 0.303 -6.633 5.286 1.00 89.56 83 TYR A O 1
ATOM 670 N N . TYR A 1 84 ? 0.216 -4.641 4.231 1.00 90.00 84 TYR A N 1
ATOM 671 C CA . TYR A 1 84 ? 0.209 -5.159 2.875 1.00 90.00 84 TYR A CA 1
ATOM 672 C C . TYR A 1 84 ? 1.304 -4.519 2.026 1.00 90.00 84 TYR A C 1
ATOM 674 O O . TYR A 1 84 ? 1.538 -3.308 2.090 1.00 90.00 84 TYR A O 1
ATOM 682 N N . LYS A 1 85 ? 1.927 -5.335 1.177 1.00 86.88 85 LYS A N 1
ATOM 683 C CA . LYS A 1 85 ? 2.916 -4.904 0.187 1.00 86.88 85 LYS A CA 1
ATOM 684 C C . LYS A 1 85 ? 2.239 -4.751 -1.181 1.00 86.88 85 LYS A C 1
ATOM 686 O O . LYS A 1 85 ? 1.476 -5.647 -1.546 1.00 86.88 85 LYS A O 1
ATOM 691 N N . PRO A 1 86 ? 2.479 -3.665 -1.932 1.00 87.50 86 PRO A N 1
ATOM 692 C CA . PRO A 1 86 ? 1.932 -3.494 -3.275 1.00 87.50 86 PRO A CA 1
ATOM 693 C C . PRO A 1 86 ? 2.555 -4.498 -4.244 1.00 87.50 86 PRO A C 1
ATOM 695 O O . PRO A 1 86 ? 3.748 -4.755 -4.185 1.00 87.50 86 PRO A O 1
ATOM 698 N N . VAL A 1 87 ? 1.765 -5.037 -5.161 1.00 86.62 87 VAL A N 1
ATOM 699 C CA . VAL A 1 87 ? 2.245 -5.763 -6.342 1.00 86.62 87 VAL A CA 1
ATOM 700 C C . VAL A 1 87 ? 2.204 -4.795 -7.505 1.00 86.62 87 VAL A C 1
ATOM 702 O O . VAL A 1 87 ? 1.208 -4.097 -7.664 1.00 86.62 87 VAL A O 1
ATOM 705 N N . TYR A 1 88 ? 3.267 -4.741 -8.300 1.00 85.44 88 TYR A N 1
ATOM 706 C CA . TYR A 1 88 ? 3.356 -3.851 -9.455 1.00 85.44 88 TYR A CA 1
ATOM 707 C C . TYR A 1 88 ? 3.285 -4.630 -10.769 1.00 85.44 88 TYR A C 1
ATOM 709 O O . TYR A 1 88 ? 3.686 -5.792 -10.829 1.00 85.44 88 TYR A O 1
ATOM 717 N N . ASP A 1 89 ? 2.885 -3.962 -11.851 1.00 86.56 89 ASP A N 1
ATOM 718 C CA . ASP A 1 89 ? 3.276 -4.353 -13.207 1.00 86.56 89 ASP A CA 1
ATOM 719 C C . ASP A 1 89 ? 4.800 -4.198 -13.339 1.00 86.56 89 ASP A C 1
ATOM 721 O O . ASP A 1 89 ? 5.328 -3.121 -13.630 1.00 86.56 89 ASP A O 1
ATOM 725 N N . THR A 1 90 ? 5.518 -5.290 -13.078 1.00 80.12 90 THR A N 1
ATOM 726 C CA . THR A 1 90 ? 6.982 -5.317 -13.022 1.00 80.12 90 THR A CA 1
ATOM 727 C C . THR A 1 90 ? 7.628 -5.025 -14.376 1.00 80.12 90 THR A C 1
ATOM 729 O O . THR A 1 90 ? 8.701 -4.418 -14.417 1.00 80.12 90 THR A O 1
ATOM 732 N N . ASN A 1 91 ? 6.974 -5.385 -15.485 1.00 83.44 91 ASN A N 1
ATOM 733 C CA . ASN A 1 91 ? 7.474 -5.130 -16.835 1.00 83.44 91 ASN A CA 1
ATOM 734 C C . ASN A 1 91 ? 7.477 -3.632 -17.145 1.00 83.44 91 ASN A C 1
ATOM 736 O O . ASN A 1 91 ? 8.486 -3.092 -17.607 1.00 83.44 91 ASN A O 1
ATOM 740 N N . THR A 1 92 ? 6.363 -2.952 -16.875 1.00 86.81 92 THR A N 1
ATOM 741 C CA . THR A 1 92 ? 6.256 -1.502 -17.076 1.00 86.81 92 THR A CA 1
ATOM 742 C C . THR A 1 92 ? 7.109 -0.744 -16.060 1.00 86.81 92 THR A C 1
ATOM 744 O O . THR A 1 92 ? 7.822 0.188 -16.434 1.00 86.81 92 THR A O 1
ATOM 747 N N . LEU A 1 93 ? 7.134 -1.195 -14.801 1.00 82.19 93 LEU A N 1
ATOM 748 C CA . LEU A 1 93 ? 7.949 -0.594 -13.744 1.00 82.19 93 LEU A CA 1
ATOM 749 C C . LEU A 1 93 ? 9.444 -0.621 -14.094 1.00 82.19 93 LEU A C 1
ATOM 751 O O . LEU A 1 93 ? 10.103 0.409 -13.989 1.00 82.19 93 LEU A O 1
ATOM 755 N N . LYS A 1 94 ? 9.972 -1.756 -14.576 1.00 80.00 94 LYS A N 1
ATOM 756 C CA . LYS A 1 94 ? 11.384 -1.890 -14.979 1.00 80.00 94 LYS A CA 1
ATOM 757 C C . LYS A 1 94 ? 11.745 -0.994 -16.165 1.00 80.00 94 LYS A C 1
ATOM 759 O O . LYS A 1 94 ? 12.852 -0.469 -16.215 1.00 80.00 94 LYS A O 1
ATOM 764 N N . LYS A 1 95 ? 10.820 -0.790 -17.108 1.00 84.62 95 LYS A N 1
ATOM 765 C CA . LYS A 1 95 ? 11.023 0.141 -18.231 1.00 84.62 95 LYS A CA 1
ATOM 766 C C . LYS A 1 95 ? 11.076 1.595 -17.762 1.00 84.62 95 LYS A C 1
ATOM 768 O O . LYS A 1 95 ? 11.910 2.351 -18.245 1.00 84.62 95 LYS A O 1
ATOM 773 N N . MET A 1 96 ? 10.198 1.979 -16.834 1.00 82.94 96 MET A N 1
ATOM 774 C CA . MET A 1 96 ? 10.134 3.346 -16.303 1.00 82.94 96 MET A CA 1
ATOM 775 C C . MET A 1 96 ? 11.273 3.659 -15.328 1.00 82.94 96 MET A C 1
ATOM 777 O O . MET A 1 96 ? 11.735 4.796 -15.268 1.00 82.94 96 MET A O 1
ATOM 781 N N . PHE A 1 97 ? 11.736 2.659 -14.578 1.00 79.38 97 PHE A N 1
ATOM 782 C CA . PHE A 1 97 ? 12.758 2.816 -13.549 1.00 79.38 97 PHE A CA 1
ATOM 783 C C . PHE A 1 97 ? 13.796 1.678 -13.617 1.00 79.38 97 PHE A C 1
ATOM 785 O O . PHE A 1 97 ? 13.781 0.766 -12.786 1.00 79.38 97 PHE A O 1
ATOM 792 N N . PRO A 1 98 ? 14.735 1.724 -14.581 1.00 75.69 98 PRO A N 1
ATOM 793 C CA . PRO A 1 98 ? 15.669 0.623 -14.851 1.00 75.69 98 PRO A CA 1
ATOM 794 C C . PRO A 1 98 ? 16.609 0.259 -13.694 1.00 75.69 98 PRO A C 1
ATOM 796 O O . PRO A 1 98 ? 17.145 -0.844 -13.668 1.00 75.69 98 PRO A O 1
ATOM 799 N N . LEU A 1 99 ? 16.813 1.181 -12.749 1.00 71.88 99 LEU A N 1
ATOM 800 C CA . LEU A 1 99 ? 17.698 1.011 -11.592 1.00 71.88 99 LEU A CA 1
ATOM 801 C C . LEU A 1 99 ? 17.001 0.376 -10.373 1.00 71.88 99 LEU A C 1
ATOM 803 O O . LEU A 1 99 ? 17.647 0.157 -9.352 1.00 71.88 99 LEU A O 1
ATOM 807 N N . ILE A 1 100 ? 15.693 0.092 -10.441 1.00 68.31 100 ILE A N 1
ATOM 808 C CA . ILE A 1 100 ? 14.975 -0.559 -9.337 1.00 68.31 100 ILE A CA 1
ATOM 809 C C . ILE A 1 100 ? 15.376 -2.036 -9.251 1.00 68.31 100 ILE A C 1
ATOM 811 O O . ILE A 1 100 ? 15.085 -2.818 -10.154 1.00 68.31 100 ILE A O 1
ATOM 815 N N . ASN A 1 101 ? 15.928 -2.447 -8.106 1.00 61.28 101 ASN A N 1
ATOM 816 C CA . ASN A 1 101 ? 16.321 -3.836 -7.841 1.00 61.28 101 ASN A CA 1
ATOM 817 C C . ASN A 1 101 ? 15.209 -4.691 -7.184 1.00 61.28 101 ASN A C 1
ATOM 819 O O . ASN A 1 101 ? 15.469 -5.635 -6.444 1.00 61.28 101 ASN A O 1
ATOM 823 N N . LYS A 1 102 ? 13.932 -4.331 -7.370 1.00 57.75 102 LYS A N 1
ATOM 824 C CA . LYS A 1 102 ? 12.826 -4.905 -6.581 1.00 57.75 102 LYS A CA 1
ATOM 825 C C . LYS A 1 102 ? 12.187 -6.184 -7.098 1.00 57.75 102 LYS A C 1
ATOM 827 O O . LYS A 1 102 ? 11.431 -6.776 -6.329 1.00 57.75 102 LYS A O 1
ATOM 832 N N . MET A 1 103 ? 12.466 -6.626 -8.326 1.00 56.34 103 MET A N 1
ATOM 833 C CA . MET A 1 103 ? 11.918 -7.901 -8.826 1.00 56.34 103 MET A CA 1
ATOM 834 C C . MET A 1 103 ? 12.224 -9.053 -7.851 1.00 56.34 103 MET A C 1
ATOM 836 O O . MET A 1 103 ? 11.311 -9.771 -7.452 1.00 56.34 103 MET A O 1
ATOM 840 N N . GLU A 1 104 ? 13.452 -9.115 -7.328 1.00 49.06 104 GLU A N 1
ATOM 841 C CA . GLU A 1 104 ? 13.911 -10.195 -6.440 1.00 49.06 104 GLU A CA 1
ATOM 842 C C . GLU A 1 104 ? 13.120 -10.305 -5.120 1.00 49.06 104 GLU A C 1
ATOM 844 O O . GLU A 1 104 ? 12.912 -11.399 -4.595 1.00 49.06 104 GLU A O 1
ATOM 849 N N . TYR A 1 105 ? 12.613 -9.187 -4.588 1.00 52.88 105 TYR A N 1
ATOM 850 C CA . TYR A 1 105 ? 11.861 -9.163 -3.326 1.00 52.88 105 TYR A CA 1
ATOM 851 C C . TYR A 1 105 ? 10.363 -9.431 -3.490 1.00 52.88 105 TYR A C 1
ATOM 853 O O . TYR A 1 105 ? 9.669 -9.678 -2.498 1.00 52.88 105 TYR A O 1
ATOM 861 N N . TYR A 1 106 ? 9.823 -9.272 -4.698 1.00 59.91 106 TYR A N 1
ATOM 862 C CA . TYR A 1 106 ? 8.414 -9.549 -4.970 1.00 59.91 106 TYR A CA 1
ATOM 863 C C . TYR A 1 106 ? 8.197 -11.029 -5.254 1.00 59.91 106 TYR A C 1
ATOM 865 O O . TYR A 1 106 ? 7.264 -11.606 -4.702 1.00 59.91 106 TYR A O 1
ATOM 873 N N . ASP A 1 107 ? 9.107 -11.656 -5.991 1.00 57.44 107 ASP A N 1
ATOM 874 C CA . ASP A 1 107 ? 8.925 -13.025 -6.463 1.00 57.44 107 ASP A CA 1
ATOM 875 C C . ASP A 1 107 ? 8.765 -14.029 -5.311 1.00 57.44 107 ASP A C 1
ATOM 877 O O . ASP A 1 107 ? 7.744 -14.703 -5.226 1.00 57.44 107 ASP A O 1
ATOM 881 N N . SER A 1 108 ? 9.674 -14.066 -4.333 1.00 63.53 108 SER A N 1
ATOM 882 C CA . SER A 1 108 ? 9.602 -15.049 -3.231 1.00 63.53 108 SER A CA 1
ATOM 883 C C . SER A 1 108 ? 8.332 -14.951 -2.365 1.00 63.53 108 SER A C 1
ATOM 885 O O . SER A 1 108 ? 7.805 -15.964 -1.900 1.00 63.53 108 SER A O 1
ATOM 887 N N . THR A 1 109 ? 7.801 -13.740 -2.168 1.00 62.91 109 THR A N 1
ATOM 888 C CA . THR A 1 109 ? 6.599 -13.506 -1.346 1.00 62.91 109 THR A CA 1
ATOM 889 C C . THR A 1 109 ? 5.296 -13.729 -2.113 1.00 62.91 109 THR A C 1
ATOM 891 O O . THR A 1 109 ? 4.324 -14.186 -1.506 1.00 62.91 109 THR A O 1
ATOM 894 N N . LEU A 1 110 ? 5.294 -13.482 -3.429 1.00 60.53 110 LEU A N 1
ATOM 895 C CA . LEU A 1 110 ? 4.187 -13.784 -4.344 1.00 60.53 110 LEU A CA 1
ATOM 896 C C . LEU A 1 110 ? 3.865 -15.281 -4.397 1.00 60.53 110 LEU A C 1
ATOM 898 O O . LEU A 1 110 ? 2.700 -15.650 -4.498 1.00 60.53 110 LEU A O 1
ATOM 902 N N . PHE A 1 111 ? 4.872 -16.151 -4.280 1.00 64.12 111 PHE A N 1
ATOM 903 C CA . PHE A 1 111 ? 4.650 -17.602 -4.287 1.00 64.12 111 PHE A CA 1
ATOM 904 C C . PHE A 1 111 ? 4.019 -18.139 -2.998 1.00 64.12 111 PHE A C 1
ATOM 906 O O . PHE A 1 111 ? 3.453 -19.228 -3.001 1.00 64.12 111 PHE A O 1
ATOM 913 N N . SER A 1 112 ? 4.114 -17.391 -1.896 1.00 74.75 112 SER A N 1
ATOM 914 C CA . SER A 1 112 ? 3.693 -17.864 -0.571 1.00 74.75 112 SER A CA 1
ATOM 915 C C . SER A 1 112 ? 2.338 -17.314 -0.128 1.00 74.75 112 SER A C 1
ATOM 917 O O . SER A 1 112 ? 1.734 -17.854 0.795 1.00 74.75 112 SER A O 1
ATOM 919 N N . ASN A 1 113 ? 1.856 -16.235 -0.750 1.00 81.50 113 ASN A N 1
ATOM 920 C CA . ASN A 1 113 ? 0.643 -15.540 -0.331 1.00 81.50 113 ASN A CA 1
ATOM 921 C C . ASN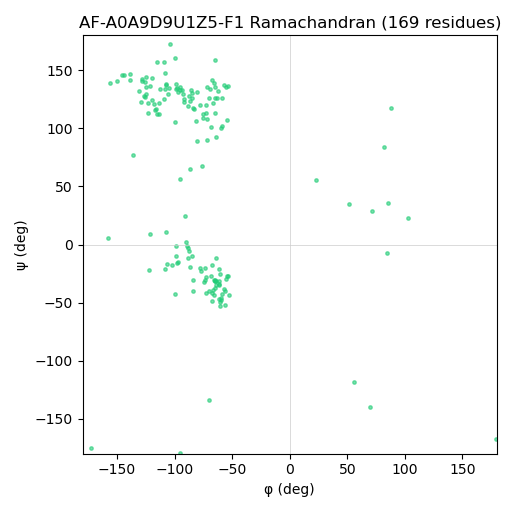 A 1 113 ? -0.205 -15.132 -1.543 1.00 81.50 113 ASN A C 1
ATOM 923 O O . ASN A 1 113 ? 0.347 -14.685 -2.549 1.00 81.50 113 ASN A O 1
ATOM 927 N N . PRO A 1 114 ? -1.543 -15.216 -1.451 1.00 86.88 114 PRO A N 1
ATOM 928 C CA . PRO A 1 114 ? -2.415 -14.806 -2.541 1.00 86.88 114 PRO A CA 1
ATOM 929 C C . PRO A 1 114 ? -2.315 -13.297 -2.796 1.00 86.88 114 PRO A C 1
ATOM 931 O O . PRO A 1 114 ? -2.305 -12.490 -1.861 1.00 86.88 114 PRO A O 1
ATOM 934 N N . VAL A 1 115 ? -2.299 -12.919 -4.076 1.00 89.50 115 VAL A N 1
ATOM 935 C CA . VAL A 1 115 ? -2.428 -11.521 -4.497 1.00 89.50 115 VAL A CA 1
ATOM 936 C C . VAL A 1 115 ? -3.892 -11.116 -4.407 1.00 89.50 115 VAL A C 1
ATOM 938 O O . VAL A 1 115 ? -4.753 -11.694 -5.069 1.00 89.50 115 VAL A O 1
ATOM 941 N N . LEU A 1 116 ? -4.169 -10.104 -3.595 1.00 90.75 116 LEU A N 1
ATOM 942 C CA . LEU A 1 116 ? -5.474 -9.470 -3.509 1.00 90.75 116 LEU A CA 1
ATOM 943 C C . LEU A 1 116 ? -5.571 -8.398 -4.603 1.00 90.75 116 LEU A C 1
ATOM 945 O O . LEU A 1 116 ? -4.688 -7.536 -4.670 1.00 90.75 116 LEU A O 1
ATOM 949 N N . PRO A 1 117 ? -6.603 -8.425 -5.462 1.00 91.50 117 PRO A N 1
ATOM 950 C CA . PRO A 1 117 ? -6.811 -7.367 -6.441 1.00 91.50 117 PRO A CA 1
ATOM 951 C C . PRO A 1 117 ? -7.125 -6.044 -5.737 1.00 91.50 117 PRO A C 1
ATOM 953 O O . PRO A 1 117 ? -7.571 -6.029 -4.588 1.00 91.50 117 PRO A O 1
ATOM 956 N N . LEU A 1 118 ? -6.907 -4.933 -6.441 1.00 91.75 118 LEU A N 1
ATOM 957 C CA . LEU A 1 118 ? -7.258 -3.614 -5.926 1.00 91.75 118 LEU A CA 1
ATOM 958 C C . LEU A 1 118 ? -8.762 -3.495 -5.697 1.00 91.75 118 LEU A C 1
ATOM 960 O O . LEU A 1 118 ? -9.565 -3.806 -6.578 1.00 91.75 118 LEU A O 1
ATOM 964 N N . ASP A 1 119 ? -9.125 -2.994 -4.521 1.00 90.31 119 ASP A N 1
ATOM 965 C CA . ASP A 1 119 ? -10.501 -2.645 -4.198 1.00 90.31 119 ASP A CA 1
ATOM 966 C C . ASP A 1 119 ? -10.784 -1.144 -4.438 1.00 90.31 119 ASP A C 1
ATOM 968 O O . ASP A 1 119 ? -9.941 -0.361 -4.906 1.00 90.31 119 ASP A O 1
ATOM 972 N N . GLY A 1 120 ? -12.020 -0.726 -4.148 1.00 87.06 120 GLY A N 1
ATOM 973 C CA . GLY A 1 120 ? -12.428 0.673 -4.279 1.00 87.06 120 GLY A CA 1
ATOM 974 C C . GLY A 1 120 ? -11.6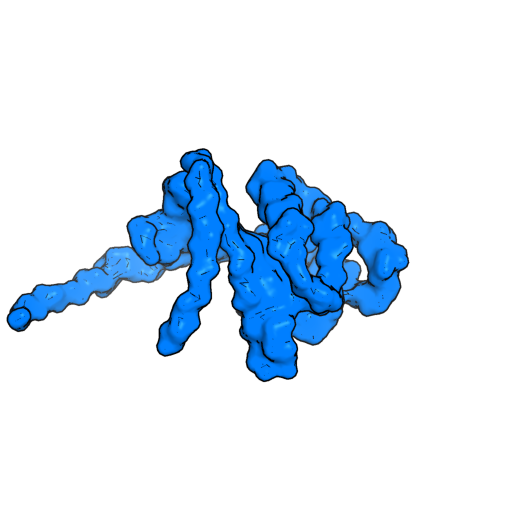77 1.619 -3.334 1.00 87.06 120 GLY A C 1
ATOM 975 O O . GLY A 1 120 ? -11.409 2.759 -3.712 1.00 87.06 120 GLY A O 1
ATOM 976 N N . ILE A 1 121 ? -11.285 1.150 -2.145 1.00 88.81 121 ILE A N 1
ATOM 977 C CA . ILE A 1 121 ? -10.543 1.945 -1.157 1.00 88.81 121 ILE A CA 1
ATOM 978 C C . ILE A 1 121 ? -9.103 2.145 -1.615 1.00 88.81 121 ILE A C 1
ATOM 980 O O . ILE A 1 121 ? -8.584 3.256 -1.536 1.00 88.81 121 ILE A O 1
ATOM 984 N N . ASP A 1 122 ? -8.476 1.109 -2.164 1.00 90.06 122 ASP A N 1
ATOM 985 C CA . ASP A 1 122 ? -7.138 1.189 -2.744 1.00 90.06 122 ASP A CA 1
ATOM 986 C C . ASP A 1 122 ? -7.093 2.203 -3.883 1.00 90.06 122 ASP A C 1
ATOM 988 O O . ASP A 1 122 ? -6.249 3.104 -3.909 1.00 90.06 122 ASP A O 1
ATOM 992 N N . THR A 1 123 ? -8.070 2.105 -4.784 1.00 88.69 123 THR A N 1
ATOM 993 C CA . THR A 1 123 ? -8.237 3.043 -5.896 1.00 88.69 123 THR A CA 1
ATOM 994 C C . THR A 1 123 ? -8.432 4.472 -5.386 1.00 88.69 123 THR A C 1
ATOM 996 O O . THR A 1 123 ? -7.829 5.415 -5.906 1.00 88.69 123 THR A O 1
ATOM 999 N N . LEU A 1 124 ? -9.244 4.651 -4.341 1.00 87.69 124 LEU A N 1
ATOM 1000 C CA . LEU A 1 124 ? -9.494 5.954 -3.740 1.00 87.69 124 LEU A CA 1
ATOM 1001 C C . LEU A 1 124 ? -8.239 6.537 -3.078 1.00 87.69 124 LEU A C 1
ATOM 1003 O O . LEU A 1 124 ? -7.959 7.716 -3.287 1.00 87.69 124 LEU A O 1
ATOM 1007 N N . LEU A 1 125 ? -7.459 5.745 -2.335 1.00 88.50 125 LEU A N 1
ATOM 1008 C CA . LEU A 1 125 ? -6.207 6.186 -1.705 1.00 88.50 125 LEU A CA 1
ATOM 1009 C C . LEU A 1 125 ? -5.195 6.659 -2.756 1.00 88.50 125 LEU A C 1
ATOM 1011 O O . LEU A 1 125 ? -4.669 7.769 -2.644 1.00 88.50 125 LEU A O 1
ATOM 1015 N N . ILE A 1 126 ? -4.969 5.857 -3.802 1.00 88.75 126 ILE A N 1
ATOM 1016 C CA . ILE A 1 126 ? -4.031 6.175 -4.891 1.00 88.75 126 ILE A CA 1
ATOM 1017 C C . ILE A 1 126 ? -4.466 7.452 -5.622 1.00 88.75 126 ILE A C 1
ATOM 1019 O O . ILE A 1 126 ? -3.666 8.368 -5.825 1.00 88.75 126 ILE A O 1
ATOM 1023 N N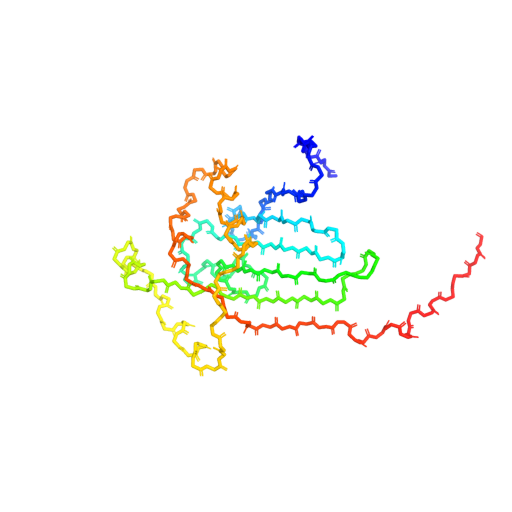 . ASN A 1 127 ? -5.748 7.562 -5.978 1.00 86.25 127 ASN A N 1
ATOM 1024 C CA . ASN A 1 127 ? -6.267 8.745 -6.666 1.00 86.2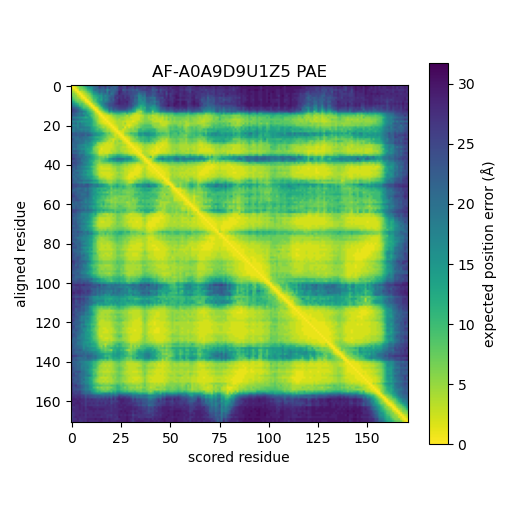5 127 ASN A CA 1
ATOM 1025 C C . ASN A 1 127 ? -6.230 9.997 -5.782 1.00 86.25 127 ASN A C 1
ATOM 1027 O O . ASN A 1 127 ? -5.904 11.085 -6.260 1.00 86.25 127 ASN A O 1
ATOM 1031 N N . SER A 1 128 ? -6.545 9.855 -4.495 1.00 85.56 128 SER A N 1
ATOM 1032 C CA . SER A 1 128 ? -6.534 10.966 -3.539 1.00 85.56 128 SER A CA 1
ATOM 1033 C C . SER A 1 128 ? -5.134 11.514 -3.326 1.00 85.56 128 S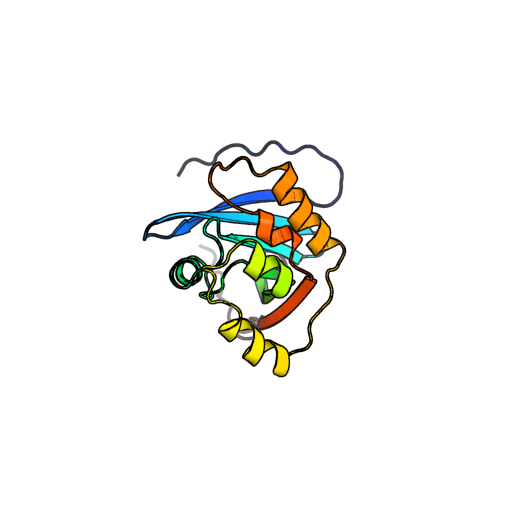ER A C 1
ATOM 1035 O O . SER A 1 128 ? -4.969 12.733 -3.247 1.00 85.56 128 SER A O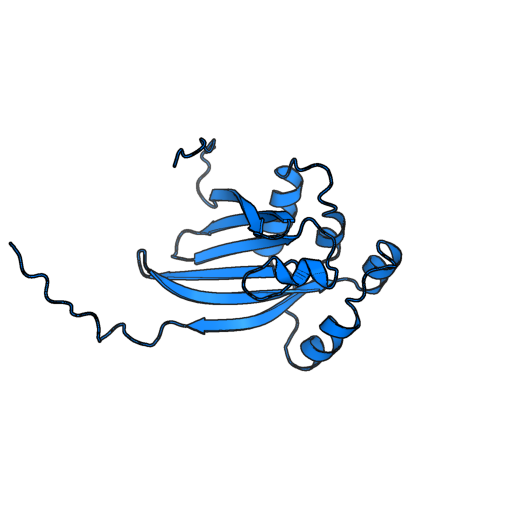 1
ATOM 1037 N N . PHE A 1 129 ? -4.129 10.636 -3.305 1.00 85.38 129 PHE A N 1
ATOM 1038 C CA . PHE A 1 129 ? -2.733 11.042 -3.296 1.00 85.38 129 PHE A CA 1
ATOM 1039 C C . PHE A 1 129 ? -2.407 11.943 -4.498 1.00 85.38 129 PHE A C 1
ATOM 1041 O O . PHE A 1 129 ? -1.944 13.059 -4.295 1.00 85.38 129 PHE A O 1
ATOM 1048 N N . TYR A 1 130 ? -2.719 11.537 -5.736 1.00 82.12 130 TYR A N 1
ATOM 1049 C CA . TYR A 1 130 ? -2.405 12.360 -6.917 1.00 82.12 130 TYR A CA 1
ATOM 1050 C C . TYR A 1 130 ? -3.156 13.690 -6.960 1.00 82.12 130 TYR A C 1
ATOM 1052 O O . TYR A 1 130 ? -2.647 14.667 -7.501 1.00 82.12 130 TYR A O 1
ATOM 1060 N N . ARG A 1 131 ? -4.373 13.735 -6.412 1.00 80.62 131 ARG A N 1
ATOM 1061 C CA . ARG A 1 131 ? -5.167 14.970 -6.345 1.00 80.62 131 ARG A CA 1
ATOM 1062 C C . ARG A 1 131 ? -4.629 15.968 -5.324 1.00 80.62 131 ARG A C 1
ATOM 1064 O O . ARG A 1 131 ? -4.872 17.162 -5.468 1.00 80.62 131 ARG A O 1
ATOM 1071 N N . SER A 1 132 ? -3.965 15.479 -4.281 1.00 75.44 132 SER A N 1
ATOM 1072 C CA . SER A 1 132 ? -3.748 16.257 -3.058 1.00 75.44 132 SER A CA 1
ATOM 1073 C C . SER A 1 132 ? -2.271 16.423 -2.691 1.00 75.44 132 SER A C 1
ATOM 1075 O O . SER A 1 132 ? -1.937 17.375 -1.987 1.00 75.44 132 SER A O 1
ATOM 1077 N N . SER A 1 133 ? -1.387 15.544 -3.170 1.00 74.00 133 SER A N 1
ATOM 1078 C CA . SER A 1 133 ? 0.060 15.684 -3.008 1.00 74.00 133 SER A CA 1
ATOM 1079 C C . SER A 1 133 ? 0.570 16.855 -3.844 1.00 74.00 133 SER A C 1
ATOM 1081 O O . SER A 1 133 ? 0.221 17.017 -5.014 1.00 74.00 133 SER A O 1
ATOM 1083 N N . LYS A 1 134 ? 1.404 17.689 -3.224 1.00 68.38 134 LYS A N 1
ATOM 1084 C CA . LYS A 1 134 ? 2.056 18.847 -3.857 1.00 68.38 134 LYS A CA 1
ATOM 1085 C C . LYS A 1 134 ? 3.579 18.761 -3.780 1.00 68.38 134 LYS A C 1
ATOM 1087 O O . LYS A 1 134 ? 4.261 19.750 -4.032 1.00 68.38 134 LYS A O 1
ATOM 1092 N N . LYS A 1 135 ? 4.121 17.617 -3.353 1.00 66.81 135 LYS A N 1
ATOM 1093 C CA . LYS A 1 135 ? 5.540 17.499 -3.028 1.00 66.81 135 LYS A CA 1
ATOM 1094 C C . LYS A 1 135 ? 6.370 17.281 -4.293 1.00 66.81 135 LYS A C 1
ATOM 1096 O O . LYS A 1 135 ? 6.392 16.190 -4.862 1.00 66.81 135 LYS A O 1
ATOM 1101 N N . GLU A 1 136 ? 7.082 18.325 -4.706 1.00 60.16 136 GLU A N 1
ATOM 1102 C CA . GLU A 1 136 ? 8.066 18.257 -5.788 1.00 60.16 136 GLU A CA 1
ATOM 1103 C C . GLU A 1 136 ? 9.150 17.205 -5.476 1.00 60.16 136 GLU A C 1
ATOM 1105 O O . GLU A 1 136 ? 9.603 17.066 -4.339 1.00 60.16 136 GLU A O 1
ATOM 1110 N N . GLY A 1 137 ? 9.533 16.411 -6.481 1.00 57.56 137 GLY A N 1
ATOM 1111 C CA . GLY A 1 137 ? 10.548 15.353 -6.354 1.00 57.56 137 GLY A CA 1
ATOM 1112 C C . GLY A 1 137 ? 10.045 14.001 -5.825 1.00 57.56 137 GLY A C 1
ATOM 1113 O O . GLY A 1 137 ? 10.782 13.020 -5.878 1.00 57.56 137 GLY A O 1
ATOM 1114 N N . CYS A 1 138 ? 8.791 13.904 -5.374 1.00 61.81 138 CYS A N 1
ATOM 1115 C CA . CYS A 1 138 ? 8.158 12.629 -5.041 1.00 61.81 138 CYS A CA 1
ATOM 1116 C C . CYS A 1 138 ? 7.669 11.957 -6.342 1.00 61.81 138 CYS A C 1
ATOM 1118 O O . CYS A 1 138 ? 6.547 12.205 -6.789 1.00 61.81 138 CYS A O 1
ATOM 1120 N N . SER A 1 139 ? 8.510 11.146 -7.005 1.00 64.12 139 SER A N 1
ATOM 1121 C CA . SER A 1 139 ? 8.087 10.429 -8.222 1.00 64.12 139 SER A CA 1
ATOM 1122 C C . SER A 1 139 ? 7.124 9.303 -7.862 1.00 64.12 139 SER A C 1
ATOM 1124 O O . SER A 1 139 ? 7.490 8.158 -7.601 1.00 64.12 139 SER A O 1
ATOM 1126 N N . SER A 1 140 ? 5.849 9.652 -7.845 1.00 74.06 140 SER A N 1
ATOM 1127 C CA . SER A 1 140 ? 4.748 8.772 -7.487 1.00 74.06 140 SER A CA 1
ATOM 1128 C C . SER A 1 140 ? 4.167 8.028 -8.679 1.00 74.06 140 SER A C 1
ATOM 1130 O O . SER A 1 140 ? 3.209 7.288 -8.506 1.00 74.06 140 SER A O 1
ATOM 1132 N N . GLN A 1 141 ? 4.710 8.188 -9.893 1.00 79.81 141 GLN A N 1
ATOM 1133 C CA . GLN A 1 141 ? 4.180 7.543 -11.106 1.00 79.81 141 GLN A CA 1
ATOM 1134 C C . GLN A 1 141 ? 4.086 6.015 -10.971 1.00 79.81 141 GLN A C 1
ATOM 1136 O O . GLN A 1 141 ? 3.172 5.408 -11.523 1.00 79.81 141 GLN A O 1
ATOM 1141 N N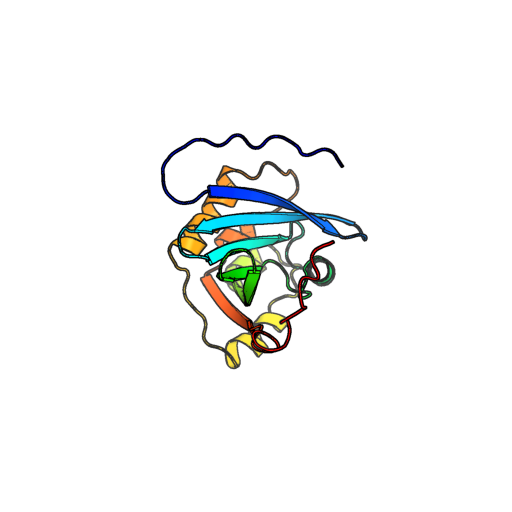 . HIS A 1 142 ? 4.970 5.413 -10.171 1.00 81.00 142 HIS A N 1
ATOM 1142 C CA . HIS A 1 142 ? 4.959 3.988 -9.854 1.00 81.00 142 HIS A CA 1
ATOM 1143 C C . HIS A 1 142 ? 3.665 3.520 -9.157 1.00 81.00 142 HIS A C 1
ATOM 1145 O O . HIS A 1 142 ? 3.297 2.358 -9.293 1.00 81.00 142 HIS A O 1
ATOM 1151 N N . LEU A 1 143 ? 2.932 4.398 -8.456 1.00 85.81 143 LEU A N 1
ATOM 1152 C CA . LEU A 1 143 ? 1.680 4.035 -7.778 1.00 85.81 143 LEU A CA 1
ATOM 1153 C C . LEU A 1 143 ? 0.572 3.622 -8.757 1.00 85.81 143 LEU A C 1
ATOM 1155 O O . LEU A 1 143 ? -0.237 2.763 -8.425 1.00 85.81 143 LEU A O 1
ATOM 1159 N N . LYS A 1 144 ? 0.553 4.178 -9.977 1.00 86.31 144 LYS A N 1
ATOM 1160 C CA . LYS A 1 144 ? -0.377 3.756 -11.045 1.00 86.31 144 LYS A CA 1
ATOM 1161 C C . LYS A 1 144 ? -0.098 2.351 -11.565 1.00 86.31 144 LYS A C 1
ATOM 1163 O O . LYS A 1 144 ? -0.952 1.778 -12.227 1.00 86.31 144 LYS A O 1
ATOM 1168 N N . LEU A 1 145 ? 1.096 1.825 -11.302 1.00 87.81 145 LEU A N 1
ATOM 1169 C CA . LEU A 1 145 ? 1.494 0.489 -11.722 1.00 87.81 145 LEU A CA 1
ATOM 1170 C C . LEU A 1 145 ? 1.141 -0.570 -10.679 1.00 87.81 145 LEU A C 1
ATOM 1172 O O . LEU A 1 145 ? 1.426 -1.737 -10.919 1.00 87.81 145 LEU A O 1
ATOM 1176 N N . ILE A 1 146 ? 0.566 -0.197 -9.530 1.00 88.56 146 ILE A N 1
ATOM 1177 C CA . ILE A 1 146 ? 0.097 -1.172 -8.545 1.00 88.56 146 ILE A CA 1
ATOM 1178 C C . ILE A 1 146 ? -1.057 -1.964 -9.176 1.00 88.56 146 ILE A C 1
ATOM 1180 O O . ILE A 1 146 ? -2.026 -1.380 -9.650 1.00 88.56 146 ILE A O 1
ATOM 1184 N N . THR A 1 147 ? -0.954 -3.290 -9.179 1.00 89.75 147 THR A N 1
ATOM 1185 C CA . THR A 1 147 ? -1.960 -4.227 -9.702 1.00 89.75 147 THR A CA 1
ATOM 1186 C C . THR A 1 147 ? -2.705 -4.968 -8.592 1.00 89.75 147 THR A C 1
ATOM 1188 O O . THR A 1 147 ? -3.779 -5.519 -8.829 1.00 89.75 147 THR A O 1
ATOM 1191 N N . GLY A 1 148 ? -2.170 -4.963 -7.369 1.00 91.25 148 GLY A N 1
ATOM 1192 C CA . GLY A 1 148 ? -2.777 -5.610 -6.212 1.00 91.25 148 GLY A CA 1
ATOM 1193 C C . GLY A 1 148 ? -1.936 -5.466 -4.949 1.00 91.25 148 GLY A C 1
ATOM 1194 O O . GLY A 1 148 ? -0.986 -4.684 -4.902 1.00 91.25 148 GLY A O 1
ATOM 1195 N N . PHE A 1 149 ? -2.277 -6.240 -3.924 1.00 90.88 149 PHE A N 1
ATOM 1196 C CA . PHE A 1 149 ? -1.599 -6.247 -2.632 1.00 90.88 149 PHE A CA 1
ATOM 1197 C C . PHE A 1 149 ? -1.424 -7.664 -2.092 1.00 90.88 149 PHE A C 1
ATOM 1199 O O . PHE A 1 149 ? -2.287 -8.519 -2.256 1.00 90.88 149 PHE A O 1
ATOM 1206 N N . ILE A 1 150 ? -0.327 -7.897 -1.378 1.00 89.31 150 ILE A N 1
ATOM 1207 C CA . ILE A 1 150 ? -0.070 -9.144 -0.652 1.00 89.31 150 ILE A CA 1
ATOM 1208 C C . ILE A 1 150 ? -0.091 -8.850 0.841 1.00 89.31 150 ILE A C 1
ATOM 1210 O O . ILE A 1 150 ? 0.541 -7.890 1.287 1.00 89.31 150 ILE A O 1
ATOM 1214 N N . LEU A 1 151 ? -0.777 -9.685 1.621 1.00 89.69 151 LEU A N 1
ATOM 1215 C CA . LEU A 1 151 ? -0.714 -9.631 3.079 1.00 89.69 151 LEU A CA 1
ATOM 1216 C C . LEU A 1 151 ? 0.690 -10.023 3.557 1.00 89.69 151 LEU A C 1
ATOM 1218 O O . LEU A 1 151 ? 1.152 -11.128 3.292 1.00 89.69 151 LEU A O 1
ATOM 1222 N N . VAL A 1 152 ? 1.350 -9.129 4.293 1.00 85.00 152 VAL A N 1
ATOM 1223 C CA . VAL A 1 152 ? 2.687 -9.381 4.857 1.00 85.00 152 VAL A CA 1
ATOM 1224 C C . VAL A 1 152 ? 2.596 -9.786 6.317 1.00 85.00 152 VAL A C 1
ATOM 1226 O O . VAL A 1 152 ? 3.311 -10.673 6.774 1.00 85.00 152 VAL A O 1
ATOM 1229 N N . LYS A 1 153 ? 1.740 -9.098 7.074 1.00 84.56 153 LYS A N 1
ATOM 1230 C CA . LYS A 1 153 ? 1.650 -9.278 8.519 1.00 84.56 153 LYS A CA 1
ATOM 1231 C C . LYS A 1 153 ? 0.283 -8.852 9.018 1.00 84.56 153 LYS A C 1
ATOM 1233 O O . LYS A 1 153 ? -0.229 -7.810 8.614 1.00 84.56 153 LYS A O 1
ATOM 1238 N N . LYS A 1 154 ? -0.269 -9.632 9.942 1.00 86.00 154 LYS A N 1
ATOM 1239 C CA . LYS A 1 154 ? -1.409 -9.232 10.761 1.00 86.00 154 LYS A CA 1
ATOM 1240 C C . LYS A 1 154 ? -1.020 -9.352 12.225 1.00 86.00 154 LYS A C 1
ATOM 1242 O O . LYS A 1 154 ? -0.799 -10.453 12.718 1.00 86.00 154 LYS A O 1
ATOM 1247 N N . GLU A 1 155 ? -0.944 -8.220 12.904 1.00 84.25 155 GLU A N 1
ATOM 1248 C CA . GLU A 1 155 ? -0.813 -8.165 14.352 1.00 84.25 155 GLU A CA 1
ATOM 1249 C C . GLU A 1 155 ? -2.201 -7.990 14.954 1.00 84.25 155 GLU A C 1
ATOM 1251 O O . GLU A 1 155 ? -3.028 -7.210 14.474 1.00 84.25 155 GLU A O 1
ATOM 1256 N N . THR A 1 156 ? -2.502 -8.783 15.973 1.00 82.38 156 THR A N 1
ATOM 1257 C CA . THR A 1 156 ? -3.750 -8.666 16.721 1.00 82.38 156 THR A CA 1
ATOM 1258 C C . THR A 1 156 ? -3.400 -8.613 18.191 1.00 82.38 156 THR A C 1
ATOM 1260 O O . THR A 1 156 ? -2.785 -9.541 18.723 1.00 82.38 156 THR A O 1
ATOM 1263 N N . ASP A 1 157 ? -3.837 -7.546 18.845 1.00 67.00 157 ASP A N 1
ATOM 1264 C CA . ASP A 1 157 ? -3.655 -7.310 20.270 1.00 67.00 157 ASP A CA 1
ATOM 1265 C C . ASP A 1 157 ? -4.644 -8.190 21.058 1.00 67.00 157 ASP A C 1
ATOM 1267 O O . ASP A 1 157 ? -5.609 -7.731 21.663 1.00 67.00 157 ASP A O 1
ATOM 1271 N N . LYS A 1 158 ? -4.443 -9.517 21.011 1.00 55.34 158 LYS A N 1
ATOM 1272 C CA . LYS A 1 158 ? -5.208 -10.485 21.822 1.00 55.34 158 LYS A CA 1
ATOM 1273 C C . LYS A 1 158 ? -4.632 -10.682 23.224 1.00 55.34 158 LYS A C 1
ATOM 1275 O O . LYS A 1 158 ? -5.277 -11.323 24.052 1.00 55.34 158 LYS A O 1
ATOM 1280 N N . LYS A 1 159 ? -3.439 -10.157 23.514 1.00 48.09 159 LYS A N 1
ATOM 1281 C CA . LYS A 1 159 ? -2.873 -10.189 24.865 1.00 48.09 159 LYS A CA 1
ATOM 1282 C C . LYS A 1 159 ? -3.348 -8.942 25.622 1.00 48.09 159 LYS A C 1
ATOM 1284 O O . LYS A 1 159 ? -3.106 -7.823 25.196 1.00 48.09 159 LYS A O 1
ATOM 1289 N N . ASP A 1 160 ? -4.061 -9.170 26.724 1.00 45.88 160 ASP A N 1
ATOM 1290 C CA . ASP A 1 160 ? -4.433 -8.182 27.753 1.00 45.88 160 ASP A CA 1
ATOM 1291 C C . ASP A 1 160 ? -5.696 -7.323 27.564 1.00 45.88 160 ASP A C 1
ATOM 1293 O O . ASP A 1 160 ? -5.767 -6.207 28.080 1.00 45.88 160 ASP A O 1
ATOM 1297 N N . ILE A 1 161 ? -6.770 -7.858 26.971 1.00 45.34 161 ILE A N 1
ATOM 1298 C CA . ILE A 1 161 ? -8.116 -7.302 27.252 1.00 45.34 161 ILE A CA 1
ATOM 1299 C C . ILE A 1 161 ? -8.530 -7.598 28.712 1.00 45.34 161 ILE A C 1
ATOM 1301 O O . ILE A 1 161 ? -9.242 -6.811 29.330 1.00 45.34 161 ILE A O 1
ATOM 1305 N N . TYR A 1 162 ? -8.017 -8.679 29.315 1.00 44.38 162 TYR A N 1
ATOM 1306 C CA . TYR A 1 162 ? -8.399 -9.104 30.670 1.00 44.38 162 TYR A CA 1
ATOM 1307 C C . TYR A 1 162 ? -7.451 -8.672 31.803 1.00 44.38 162 TYR A C 1
ATOM 1309 O O . TYR A 1 162 ? -7.876 -8.678 32.957 1.00 44.38 162 TYR A O 1
ATOM 1317 N N . ASN A 1 163 ? -6.213 -8.247 31.518 1.00 41.56 163 ASN A N 1
ATOM 1318 C CA . ASN A 1 163 ? -5.222 -7.952 32.570 1.00 41.56 163 ASN A CA 1
ATOM 1319 C C . ASN A 1 163 ? -5.077 -6.469 32.937 1.00 41.56 163 ASN A C 1
ATOM 1321 O O . ASN A 1 163 ? -4.486 -6.158 33.967 1.00 41.56 163 ASN A O 1
ATOM 1325 N N . LYS A 1 164 ? -5.675 -5.538 32.183 1.00 40.06 164 LYS A N 1
ATOM 1326 C CA . LYS A 1 164 ? -5.760 -4.121 32.579 1.00 40.06 164 LYS A CA 1
ATOM 1327 C C . LYS A 1 164 ? -7.083 -3.800 33.281 1.00 40.06 164 LYS A C 1
ATOM 1329 O O . LYS A 1 164 ? -7.804 -2.887 32.898 1.00 40.06 164 LYS A O 1
ATOM 1334 N N . LYS A 1 165 ? -7.389 -4.516 34.367 1.00 39.69 165 LYS A N 1
ATOM 1335 C CA . LYS A 1 165 ? -8.172 -3.929 35.468 1.00 39.69 165 LYS A CA 1
ATOM 1336 C 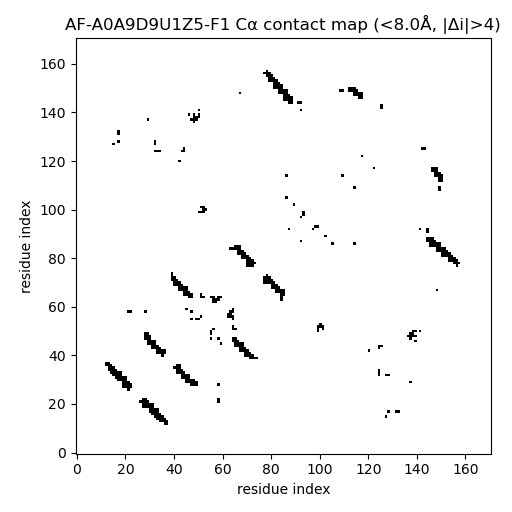C . LYS A 1 165 ? -7.197 -3.224 36.409 1.00 39.69 165 LYS A C 1
ATOM 1338 O O . LYS A 1 165 ? -7.013 -3.638 37.552 1.00 39.69 165 LYS A O 1
ATOM 1343 N N . GLU A 1 166 ? -6.545 -2.166 35.927 1.00 39.25 166 GLU A N 1
ATOM 1344 C CA . GLU A 1 166 ? -5.932 -1.223 36.856 1.00 39.25 166 GLU A CA 1
ATOM 1345 C C . GLU A 1 166 ? -7.069 -0.570 37.637 1.00 39.25 166 GLU A C 1
ATOM 1347 O O . GLU A 1 166 ? -7.942 0.107 37.093 1.00 39.25 166 GLU A O 1
ATOM 1352 N N . LYS A 1 167 ? -7.099 -0.880 38.933 1.00 41.47 167 LYS A N 1
ATOM 1353 C CA . LYS A 1 167 ? -7.969 -0.247 39.913 1.00 41.47 167 LYS A CA 1
ATOM 1354 C C . LYS A 1 167 ? -7.737 1.259 39.821 1.00 41.47 167 LYS A C 1
ATOM 1356 O O . LYS A 1 167 ? -6.719 1.743 40.309 1.00 41.47 167 LYS A O 1
ATOM 1361 N N . PHE A 1 168 ? -8.689 1.998 39.260 1.00 35.53 168 PHE A N 1
ATOM 1362 C CA . PHE A 1 168 ? -8.788 3.423 39.545 1.00 35.53 168 PHE A CA 1
ATOM 1363 C C . PHE A 1 168 ? -9.003 3.563 41.057 1.00 35.53 168 PHE A C 1
ATOM 1365 O O . PHE A 1 168 ? -10.095 3.327 41.572 1.00 35.53 168 PHE A O 1
ATOM 1372 N N . LYS A 1 169 ? -7.932 3.883 41.790 1.00 39.84 169 LYS A N 1
ATOM 1373 C CA . LYS A 1 169 ? -8.054 4.486 43.114 1.00 39.84 169 LYS A CA 1
ATOM 1374 C C . LYS A 1 169 ? -8.434 5.941 42.877 1.00 39.84 169 LYS A C 1
ATOM 1376 O O . LYS A 1 169 ? -7.611 6.715 42.399 1.00 39.84 169 LYS A O 1
ATOM 1381 N N . LEU A 1 170 ? -9.679 6.277 43.194 1.00 35.09 170 LEU A N 1
ATOM 1382 C CA . LEU A 1 170 ? -10.097 7.661 43.383 1.00 35.09 170 LEU A CA 1
ATOM 1383 C C . LEU A 1 170 ? -9.235 8.265 44.504 1.00 35.09 170 LEU A C 1
ATOM 1385 O O . LEU A 1 170 ? -9.134 7.682 45.587 1.00 35.09 170 LEU A O 1
ATOM 1389 N N . LYS A 1 171 ? -8.587 9.391 44.213 1.00 35.75 171 LYS A N 1
ATOM 1390 C CA . LYS A 1 171 ? -8.118 10.361 45.201 1.00 35.75 171 LYS A CA 1
ATOM 1391 C C . LYS A 1 171 ? -8.859 11.658 44.943 1.00 35.75 171 LYS A C 1
ATOM 1393 O O . LYS A 1 171 ? -9.027 11.975 43.745 1.00 35.75 171 LYS A O 1
#

Sequence (171 aa):
MNYTTTRVTKTDLEKISIQNFYSPCCGSCGERIVIDQLKGKQYSLLINCKVEDEYSTLCTPMRLGTQKLVLEYEREKIISETYYKPVYDTNTLKKMFPLINKMEYYDSTLFSNPVLPLDGIDTLLINSFYRSSKKEGCSSQHLKLITGFILVKKETDKKDIYNKKEKFKLK

Mean predicted aligned error: 11.12 Å

Radius of gyration: 18.05 Å; Cα contacts (8 Å, |Δi|>4): 270; chains: 1; bounding box: 39×41×63 Å

Solvent-accessible surface area (backbone atoms only — not comparable to full-atom values): 10273 Å² total; per-residue (Å²): 137,89,84,82,87,79,88,80,82,90,64,92,80,61,58,72,46,81,42,80,42,70,28,95,92,68,44,76,44,27,42,31,37,34,38,46,44,91,87,42,38,36,42,31,41,40,38,46,28,51,72,55,37,83,75,42,13,71,62,36,100,80,51,39,48,48,32,42,39,40,38,34,36,58,87,93,42,78,41,32,45,36,37,27,41,64,36,59,46,59,72,62,47,43,71,79,39,73,84,53,74,48,68,75,72,48,54,72,53,56,78,75,41,70,75,40,69,69,50,73,65,55,54,47,49,57,51,49,41,71,75,67,62,80,66,85,84,45,61,57,72,64,64,77,36,49,62,23,33,30,79,73,47,75,49,64,64,76,79,57,84,80,72,71,74,73,78,82,74,86,126

Secondary structure (DSSP, 8-state):
-PPPPP-----SS-EEEEEEEEETTTEEEEEEEEEEETTTEEEEEEEESS-S-HHHHTTSTTS-SSEEEEEEEETTEEEEEEEEEEEE-HHHHHHH-TT---HHHHHHHHTTSPEEEP-HHHHHHHHHHHHH---TT---GGGGGEEEEEEEEEEE--S-TTT--------

Nearest PDB structures (foldseek):
  4gq2-assembly1_P  TM=3.971E-01  e=1.120E+00  Schizosaccharomyces pombe
  4fhm-assembly1_A  TM=4.111E-01  e=8.588E+00  Schizosaccharomyces pombe 972h-
  2qkd-assembly1_A  TM=2.655E-01  e=4.877E+00  Mus musculus